Protein AF-A0A7G9GD12-F1 (afdb_monomer)

Solvent-accessible surface area (backbone atoms only — not comparable to full-atom values): 9290 Å² total; per-residue (Å²): 132,84,84,56,69,44,82,57,60,51,89,78,39,91,58,27,65,61,53,48,49,37,67,76,76,44,90,74,86,88,87,86,87,80,91,74,90,52,65,70,57,53,52,52,22,59,78,70,74,46,61,59,69,65,53,52,52,49,53,54,35,53,54,48,55,74,36,72,86,74,31,59,47,68,47,98,87,69,46,51,30,35,43,70,68,71,81,83,73,80,86,79,88,72,86,72,75,74,76,73,72,95,70,91,79,92,77,81,90,82,88,75,88,74,77,74,58,79,68,50,58,58,57,52,50,56,52,52,58,61,57,69,74,72,76,73,88,132

Organism: NCBI:txid2763667

pLDDT: mean 73.46, std 24.21, range [26.45, 96.25]

Foldseek 3Di:
DPWDKDFDDLVPDPCSVVVCCCVPPNVDDDDDDDDDDCPVVVVVCVVVVHDSVVSVQVVVQVVLLVDQVNQWDADPVRTIMGTNGDHFDDDDDDPPPPPDDDDDDDDDDDDDDDRPPPVVVVVVVVVVVVVVVVPDDD

Secondary structure (DSSP, 8-state):
-PPPEEE--TTTSTTHHHHHHHHHH-------------HHHHHHHHHTT--HHHHHHHHHHHHHHH-GGGSEEE-TTS-EEEES------PPPP----PPPSS-----------SSTTTHHHHHHHHHHHHHTT----

Sequence (138 aa):
MEPNYTMIDIKKWSRGKLFKSYIDNLRIVMSLTVDIDVTKLIEFSKSNNFKFYPSMIWIVSKIVNAHDEFKYSWDSNGNQIKWEYVFPSYTLWNNVSCSPPRQGHALRCALWVYIVKQRYLRILAILHQSQLNKGRPV

Radius of gyration: 20.42 Å; Cα contacts (8 Å, |Δi|>4): 72; chains: 1; bounding box: 53×42×48 Å

Nearest PDB structures (foldseek):
  3cla-assembly1_A  TM=9.507E-01  e=3.037E-05  Escherichia coli
  1cla-assembly1_A  TM=9.500E-01  e=3.462E-05  Escherichia coli
  2cla-assembly1_A  TM=7.305E-01  e=5.130E-05  Escherichia coli
  1cia-assembly1_A  TM=6.667E-01  e=5.848E-05  Escherichia coli
  2i9d-assembly1_C  TM=9.036E-01  e=1.045E-03  Bacteroides thetaiotaomicron VPI-5482

Mean predicted aligned error: 13.56 Å

Structure (mmCIF, N/CA/C/O backbone):
data_AF-A0A7G9GD12-F1
#
_entry.id   AF-A0A7G9GD12-F1
#
loop_
_atom_site.group_PDB
_atom_site.id
_atom_site.type_symbol
_atom_site.label_atom_id
_atom_site.label_alt_id
_atom_site.label_comp_id
_atom_site.label_asym_id
_atom_site.label_entity_id
_atom_site.label_seq_id
_atom_site.pdbx_PDB_ins_code
_atom_site.Cartn_x
_atom_site.Cartn_y
_atom_site.Cartn_z
_atom_site.occupancy
_atom_site.B_iso_or_equiv
_atom_site.auth_seq_id
_atom_site.auth_comp_id
_atom_site.auth_asym_id
_atom_site.auth_atom_id
_atom_site.pdbx_PDB_model_num
ATOM 1 N N . MET A 1 1 ? 15.381 -10.349 9.286 1.00 50.31 1 MET A N 1
ATOM 2 C CA . MET A 1 1 ? 15.079 -10.886 7.944 1.00 50.31 1 MET A CA 1
ATOM 3 C C . MET A 1 1 ? 15.436 -9.804 6.953 1.00 50.31 1 MET A C 1
ATOM 5 O O . MET A 1 1 ? 14.855 -8.729 7.041 1.00 50.31 1 MET A O 1
ATOM 9 N N . GLU A 1 2 ? 16.420 -10.053 6.095 1.00 64.75 2 GLU A N 1
ATOM 10 C CA . GLU A 1 2 ? 16.705 -9.161 4.968 1.00 64.75 2 GLU A CA 1
ATOM 11 C C . GLU A 1 2 ? 15.535 -9.234 3.972 1.00 64.75 2 GLU A C 1
ATOM 13 O O . GLU A 1 2 ? 15.037 -10.334 3.709 1.00 64.75 2 GLU A O 1
ATOM 18 N N . PRO A 1 3 ? 15.033 -8.098 3.463 1.00 74.38 3 PRO A N 1
ATOM 19 C CA . PRO A 1 3 ? 13.924 -8.101 2.523 1.00 74.38 3 PRO A CA 1
ATOM 20 C C . PRO A 1 3 ? 14.377 -8.680 1.177 1.00 74.38 3 PRO A C 1
ATOM 22 O O . PRO A 1 3 ? 15.317 -8.189 0.555 1.00 74.38 3 PRO A O 1
ATOM 25 N N . ASN A 1 4 ? 13.688 -9.722 0.719 1.00 89.69 4 ASN A N 1
ATOM 26 C CA . ASN A 1 4 ? 13.968 -10.363 -0.560 1.00 89.69 4 ASN A CA 1
ATOM 27 C C . ASN A 1 4 ? 13.360 -9.561 -1.726 1.00 89.69 4 ASN A C 1
ATOM 29 O O . ASN A 1 4 ? 12.277 -8.968 -1.602 1.00 89.69 4 ASN A O 1
ATOM 33 N N . TYR A 1 5 ? 14.051 -9.537 -2.864 1.00 91.94 5 TYR A N 1
ATOM 34 C CA . TYR A 1 5 ? 13.611 -8.826 -4.061 1.00 91.94 5 TYR A CA 1
ATOM 35 C C . TYR A 1 5 ? 13.996 -9.558 -5.345 1.00 91.94 5 TYR A C 1
ATOM 37 O O . TYR A 1 5 ? 14.943 -10.337 -5.403 1.00 91.94 5 TYR A O 1
ATOM 45 N N . THR A 1 6 ? 13.257 -9.267 -6.412 1.00 93.31 6 THR A N 1
ATOM 46 C CA . THR A 1 6 ? 13.518 -9.778 -7.758 1.00 93.31 6 THR A CA 1
ATOM 47 C C . THR A 1 6 ? 13.843 -8.624 -8.696 1.00 93.31 6 THR A C 1
ATOM 49 O O . THR A 1 6 ? 13.136 -7.615 -8.731 1.00 93.31 6 THR A O 1
ATOM 52 N N . MET A 1 7 ? 14.902 -8.781 -9.484 1.00 92.38 7 MET A N 1
ATOM 53 C CA . MET A 1 7 ? 15.263 -7.843 -10.546 1.00 92.38 7 MET A CA 1
ATOM 54 C C . MET A 1 7 ? 14.285 -7.960 -11.716 1.00 92.38 7 MET A C 1
ATOM 56 O O . MET A 1 7 ? 13.931 -9.065 -12.128 1.00 92.38 7 MET A O 1
ATOM 60 N N . ILE A 1 8 ? 13.857 -6.825 -12.266 1.00 91.25 8 ILE A N 1
ATOM 61 C CA . ILE A 1 8 ? 12.913 -6.799 -13.388 1.00 91.25 8 ILE A CA 1
ATOM 62 C C . ILE A 1 8 ? 13.640 -6.404 -14.661 1.00 91.25 8 ILE A C 1
ATOM 64 O O . ILE A 1 8 ? 14.252 -5.340 -14.747 1.00 91.25 8 ILE A O 1
ATOM 68 N N . ASP A 1 9 ? 13.476 -7.223 -15.693 1.00 90.19 9 ASP A N 1
ATOM 69 C CA . ASP A 1 9 ? 13.841 -6.840 -17.048 1.00 90.19 9 ASP A CA 1
ATOM 70 C C . ASP A 1 9 ? 12.729 -5.979 -17.667 1.00 90.19 9 ASP A C 1
ATOM 72 O O . ASP A 1 9 ? 11.680 -6.475 -18.091 1.00 90.19 9 ASP A O 1
ATOM 76 N N . ILE A 1 10 ? 12.970 -4.667 -17.736 1.00 87.00 10 ILE A N 1
ATOM 77 C CA . ILE A 1 10 ? 12.036 -3.681 -18.303 1.00 87.00 10 ILE A CA 1
ATOM 78 C C . ILE A 1 10 ? 11.672 -4.020 -19.758 1.00 87.00 10 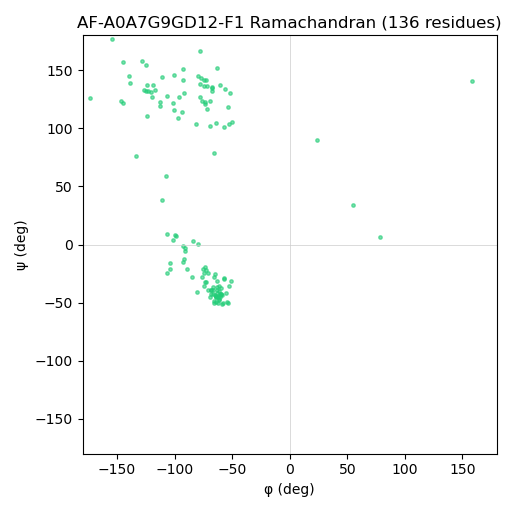ILE A C 1
ATOM 80 O O . ILE A 1 10 ? 10.567 -3.698 -20.190 1.00 87.00 10 ILE A O 1
ATOM 84 N N . LYS A 1 11 ? 12.560 -4.679 -20.521 1.00 87.94 11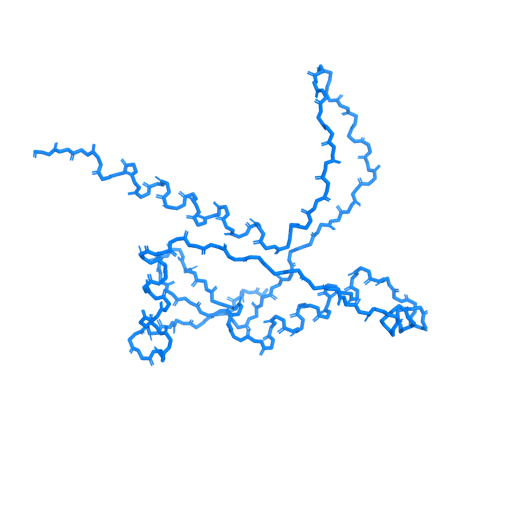 LYS A N 1
ATOM 85 C CA . LYS A 1 11 ? 12.294 -5.031 -21.925 1.00 87.94 11 LYS A CA 1
ATOM 86 C C . LYS A 1 11 ? 11.283 -6.169 -22.056 1.00 87.94 11 LYS A C 1
ATOM 88 O O . LYS A 1 11 ? 10.534 -6.194 -23.028 1.00 87.94 11 LYS A O 1
ATOM 93 N N . LYS A 1 12 ? 11.260 -7.095 -21.094 1.00 91.25 12 LYS A N 1
ATOM 94 C CA . LYS A 1 12 ? 10.335 -8.243 -21.071 1.00 91.25 12 LYS A CA 1
ATOM 95 C C . LYS A 1 12 ? 9.024 -7.935 -20.354 1.00 91.25 12 LYS A C 1
ATOM 97 O O . LYS A 1 12 ? 8.029 -8.623 -20.567 1.00 91.25 12 LYS A O 1
ATOM 102 N N . TRP A 1 13 ? 9.006 -6.921 -19.495 1.00 90.38 13 TRP A N 1
ATOM 103 C CA . TRP A 1 13 ? 7.809 -6.545 -18.757 1.00 90.38 13 TRP A CA 1
ATOM 104 C C . TRP A 1 13 ? 6.793 -5.845 -19.666 1.00 90.38 13 TRP A C 1
ATOM 106 O O . TRP A 1 13 ? 7.084 -4.796 -20.239 1.00 90.38 13 TRP A O 1
ATOM 116 N N . SER A 1 14 ? 5.571 -6.380 -19.747 1.00 90.50 14 SER A N 1
ATOM 117 C CA . SER A 1 14 ? 4.495 -5.856 -20.607 1.00 90.50 14 SER A CA 1
ATOM 118 C C . SER A 1 14 ? 4.222 -4.359 -20.410 1.00 90.50 14 SER A C 1
ATOM 120 O O . SER A 1 14 ? 3.958 -3.637 -21.369 1.00 90.50 14 SER A O 1
ATOM 122 N N 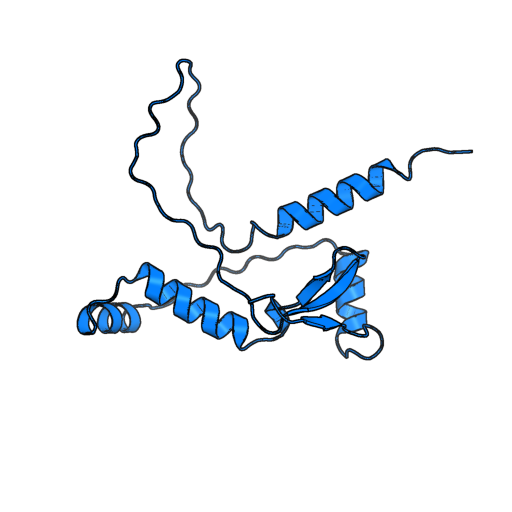. ARG A 1 15 ? 4.341 -3.864 -19.172 1.00 89.94 15 ARG A N 1
ATOM 123 C CA . ARG A 1 15 ? 4.144 -2.448 -18.820 1.00 89.94 15 ARG A CA 1
ATOM 124 C C . ARG A 1 15 ? 5.435 -1.628 -18.838 1.00 89.94 15 ARG A C 1
ATOM 126 O O . ARG A 1 15 ? 5.377 -0.423 -18.609 1.00 89.94 15 ARG A O 1
ATOM 133 N N . GLY A 1 16 ? 6.585 -2.238 -19.123 1.00 89.12 16 GLY A N 1
ATOM 134 C CA . GLY A 1 16 ? 7.904 -1.620 -18.986 1.00 89.12 16 GLY A CA 1
ATOM 135 C C . GLY A 1 16 ? 8.091 -0.376 -19.851 1.00 89.12 16 GLY A C 1
ATOM 136 O O . GLY A 1 16 ? 8.566 0.646 -19.357 1.00 89.12 16 GLY A O 1
ATOM 137 N N . LYS A 1 17 ? 7.642 -0.411 -21.114 1.00 90.00 17 LYS A N 1
ATOM 138 C CA . LYS A 1 17 ? 7.706 0.753 -22.018 1.00 90.00 17 LYS A CA 1
ATOM 139 C C . LYS A 1 17 ? 6.871 1.928 -21.500 1.00 90.00 17 LYS A C 1
ATOM 141 O O . LYS A 1 17 ? 7.344 3.061 -21.494 1.00 90.00 17 LYS A O 1
ATOM 146 N N . LEU A 1 18 ? 5.648 1.648 -21.044 1.00 90.44 18 LEU A N 1
ATOM 147 C CA . LEU A 1 18 ? 4.744 2.660 -20.501 1.00 90.44 18 LEU A CA 1
ATOM 148 C C . LEU A 1 18 ? 5.301 3.247 -19.199 1.00 90.44 18 LEU A C 1
ATOM 150 O O . LEU A 1 18 ? 5.404 4.462 -19.069 1.00 90.44 18 LEU A O 1
ATOM 154 N N . PHE A 1 19 ? 5.723 2.382 -18.272 1.00 88.75 19 PHE A N 1
ATOM 155 C CA . PHE A 1 19 ? 6.336 2.775 -17.006 1.00 88.75 19 PHE A CA 1
ATOM 156 C C . PHE A 1 19 ? 7.543 3.690 -17.230 1.00 88.75 19 PHE A C 1
ATOM 158 O O . PHE A 1 19 ? 7.600 4.777 -16.662 1.00 88.75 19 PHE A O 1
ATOM 165 N N . LYS A 1 20 ? 8.460 3.299 -18.124 1.00 87.69 20 LYS A N 1
ATOM 166 C CA . LYS A 1 20 ? 9.639 4.100 -18.459 1.00 87.69 20 LYS A CA 1
ATOM 167 C C . LYS A 1 20 ? 9.267 5.468 -19.032 1.00 87.69 20 LYS A C 1
ATOM 169 O O . LYS A 1 20 ? 9.836 6.468 -18.617 1.00 87.69 20 LYS A O 1
ATOM 174 N N . SER A 1 21 ? 8.273 5.531 -19.921 1.00 89.00 21 SER A N 1
ATOM 175 C CA . SER A 1 21 ? 7.800 6.808 -20.465 1.00 89.00 21 SER A CA 1
ATOM 176 C C . SER A 1 21 ? 7.254 7.738 -19.382 1.00 89.00 21 SER A C 1
ATOM 178 O O . SER A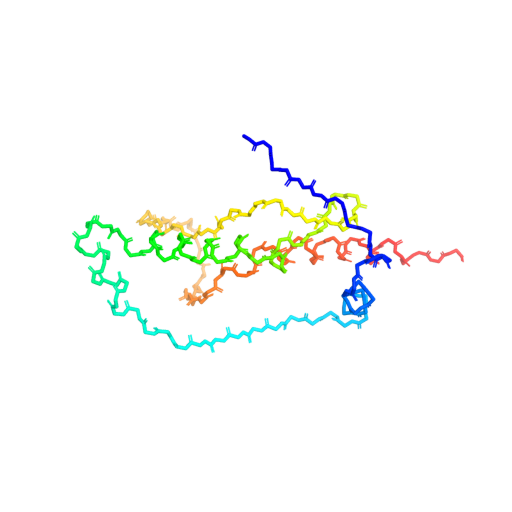 1 21 ? 7.514 8.937 -19.435 1.00 89.00 21 SER A O 1
ATOM 180 N N . TYR A 1 22 ? 6.516 7.207 -18.401 1.00 88.25 22 TYR A N 1
ATOM 181 C CA . TYR A 1 22 ? 6.049 8.019 -17.280 1.00 88.25 22 TYR A CA 1
ATOM 182 C C . TYR A 1 22 ? 7.221 8.515 -16.432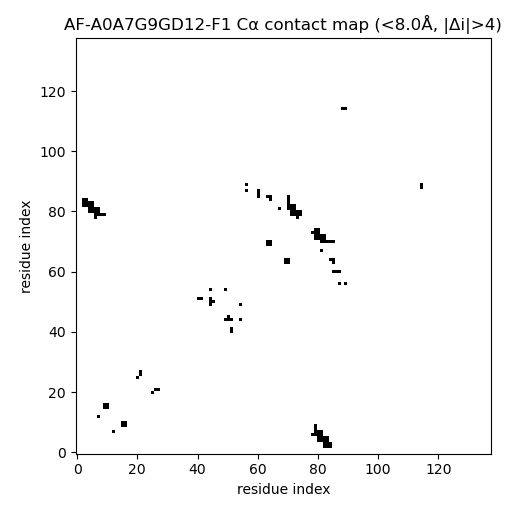 1.00 88.25 22 TYR A C 1
ATOM 184 O O . TYR A 1 22 ? 7.345 9.709 -16.211 1.00 88.25 22 TYR A O 1
ATOM 192 N N . ILE A 1 23 ? 8.128 7.634 -16.013 1.00 86.00 23 ILE A N 1
ATOM 193 C CA . ILE A 1 23 ? 9.241 8.025 -15.137 1.00 86.00 23 ILE A CA 1
ATOM 194 C C . ILE A 1 23 ? 10.200 9.022 -15.809 1.00 86.00 23 ILE A C 1
ATOM 196 O O . ILE A 1 23 ? 10.587 10.009 -15.179 1.00 86.00 23 ILE A O 1
ATOM 200 N N . ASP A 1 24 ? 10.562 8.789 -17.073 1.00 86.88 24 ASP A N 1
ATOM 201 C CA . ASP A 1 24 ? 11.579 9.583 -17.767 1.00 86.88 24 ASP A CA 1
ATOM 202 C C . ASP A 1 24 ? 11.016 10.908 -18.304 1.00 86.88 24 ASP A C 1
ATOM 204 O O . ASP A 1 24 ? 11.676 11.943 -18.197 1.00 86.88 24 ASP A O 1
ATOM 208 N N . ASN A 1 25 ? 9.794 10.893 -18.853 1.00 86.81 25 ASN A N 1
ATOM 209 C CA . ASN A 1 25 ? 9.241 12.037 -19.589 1.00 86.81 25 ASN A CA 1
ATOM 210 C C . ASN A 1 25 ? 8.144 12.790 -18.825 1.00 86.81 25 ASN A C 1
ATOM 212 O O . ASN A 1 25 ? 7.907 13.964 -19.096 1.00 86.81 25 ASN A O 1
ATOM 216 N N . LEU A 1 26 ? 7.453 12.134 -17.889 1.00 80.88 26 LEU A N 1
ATOM 217 C CA . LEU A 1 26 ? 6.251 12.658 -17.239 1.00 80.88 26 LEU A CA 1
ATOM 218 C C . LEU A 1 26 ? 6.348 12.462 -15.723 1.00 80.88 26 LEU A C 1
ATOM 220 O O . LEU A 1 26 ? 5.694 11.589 -15.153 1.00 80.88 26 LEU A O 1
ATOM 224 N N . ARG A 1 27 ? 7.151 13.295 -15.049 1.00 74.94 27 ARG A N 1
ATOM 225 C CA . ARG A 1 27 ? 7.244 13.314 -13.577 1.00 74.94 27 ARG A CA 1
ATOM 226 C C . ARG A 1 27 ? 5.920 13.769 -12.951 1.00 74.94 27 ARG A C 1
ATOM 228 O O . ARG A 1 27 ? 5.775 14.917 -12.546 1.00 74.94 27 ARG A O 1
ATOM 235 N N . ILE A 1 28 ? 4.954 12.860 -12.892 1.00 78.56 28 ILE A N 1
ATOM 236 C CA . ILE A 1 28 ? 3.587 13.095 -12.432 1.00 78.56 28 ILE A CA 1
ATOM 237 C C . ILE A 1 28 ? 3.325 12.218 -11.208 1.00 78.56 28 ILE A C 1
ATOM 239 O O . ILE A 1 28 ? 3.677 11.040 -11.176 1.00 78.56 28 ILE A O 1
ATOM 243 N N . VAL A 1 29 ? 2.674 12.804 -10.204 1.00 80.38 29 VAL A N 1
ATOM 244 C CA . VAL A 1 29 ? 2.162 12.106 -9.022 1.00 80.38 29 VAL A CA 1
ATOM 245 C C . VAL A 1 29 ? 0.654 12.316 -8.978 1.00 80.38 29 VAL A C 1
ATOM 247 O O . VAL A 1 29 ? 0.188 13.444 -9.111 1.00 80.38 29 VAL A O 1
ATOM 250 N N . MET A 1 30 ? -0.103 11.234 -8.797 1.00 81.88 30 MET A N 1
ATOM 251 C CA . MET A 1 30 ? -1.562 11.273 -8.686 1.00 81.88 30 MET A CA 1
ATOM 252 C C . MET A 1 30 ? -1.997 10.920 -7.264 1.00 81.88 30 MET A C 1
ATOM 254 O O . MET A 1 30 ? -1.399 10.056 -6.622 1.00 81.88 30 MET A O 1
ATOM 258 N N . SER A 1 31 ? -3.057 11.572 -6.789 1.00 85.69 31 SER A N 1
ATOM 259 C CA . SER A 1 31 ? -3.716 11.270 -5.517 1.00 85.69 31 SER A CA 1
ATOM 260 C C . SER A 1 31 ? -5.192 10.981 -5.754 1.00 85.69 31 SER A C 1
ATOM 262 O O . SER A 1 31 ? -5.845 11.709 -6.499 1.00 85.69 31 SER A O 1
ATOM 264 N N . LEU A 1 32 ? -5.711 9.949 -5.094 1.00 89.06 32 LEU A N 1
ATOM 265 C CA . LEU A 1 32 ? -7.118 9.568 -5.124 1.00 89.06 32 LEU A CA 1
ATOM 266 C C . LEU A 1 32 ? -7.629 9.466 -3.684 1.00 89.06 32 LEU A C 1
ATOM 268 O O . LEU A 1 32 ? -6.981 8.835 -2.849 1.00 89.06 32 LEU A O 1
ATOM 272 N N . THR A 1 33 ? -8.790 10.062 -3.424 1.00 90.44 33 THR A N 1
ATOM 273 C CA . THR A 1 33 ? -9.484 10.012 -2.132 1.00 90.44 33 THR A CA 1
ATOM 274 C C . THR A 1 33 ? -10.876 9.447 -2.362 1.00 90.44 33 THR A C 1
ATOM 276 O O . THR A 1 33 ? -11.559 9.869 -3.292 1.00 90.44 33 THR A O 1
ATOM 279 N N . VAL A 1 34 ? -11.276 8.484 -1.535 1.00 91.94 34 VAL A N 1
ATOM 280 C CA . VAL A 1 34 ? -12.584 7.824 -1.600 1.00 91.94 34 VAL A CA 1
ATOM 281 C C . VAL A 1 34 ? -13.106 7.650 -0.180 1.00 91.94 34 VAL A C 1
ATOM 283 O O . VAL A 1 34 ? -12.338 7.286 0.713 1.00 91.94 34 VAL A O 1
ATOM 286 N N . ASP A 1 35 ? -14.403 7.881 0.006 1.00 93.00 35 ASP A N 1
ATOM 287 C CA . ASP A 1 35 ? -15.094 7.582 1.256 1.00 93.00 35 ASP A CA 1
ATOM 288 C C . ASP A 1 35 ? -15.380 6.083 1.347 1.00 93.00 35 ASP A C 1
ATOM 290 O O . ASP A 1 35 ? -15.947 5.476 0.437 1.00 93.00 35 ASP A O 1
ATOM 294 N N . ILE A 1 36 ? -14.960 5.474 2.453 1.00 91.38 36 ILE A N 1
ATOM 295 C CA . ILE A 1 36 ? -15.086 4.037 2.691 1.00 91.38 36 ILE A CA 1
ATOM 296 C C . ILE A 1 36 ? -15.931 3.836 3.943 1.00 91.38 36 ILE A C 1
ATOM 298 O O . ILE A 1 36 ? -15.608 4.368 5.005 1.00 91.38 36 ILE A O 1
ATOM 302 N N . ASP A 1 37 ? -16.981 3.023 3.831 1.00 93.69 37 ASP A N 1
ATOM 303 C CA . ASP A 1 37 ? -17.750 2.578 4.991 1.00 93.69 37 ASP 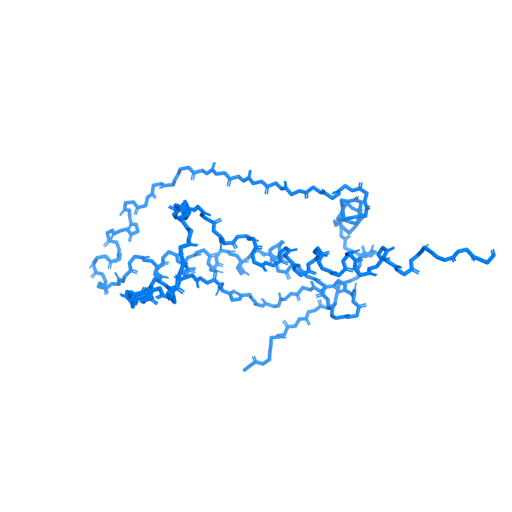A CA 1
ATOM 304 C C . ASP A 1 37 ? -16.938 1.565 5.814 1.00 93.69 37 ASP A C 1
ATOM 306 O O . ASP A 1 37 ? -16.601 0.470 5.358 1.00 93.69 37 ASP A O 1
ATOM 310 N N . VAL A 1 38 ? -16.622 1.948 7.051 1.00 94.12 38 VAL A N 1
ATOM 311 C CA . VAL A 1 38 ? -15.815 1.165 7.997 1.00 94.12 38 VAL A CA 1
ATOM 312 C C . VAL A 1 38 ? -16.643 0.543 9.125 1.00 94.12 38 VAL A C 1
ATOM 314 O O . VAL A 1 38 ? -16.064 -0.016 10.057 1.00 94.12 38 VAL A O 1
ATOM 317 N N . THR A 1 39 ? -17.977 0.594 9.061 1.00 95.69 39 THR A N 1
ATOM 318 C CA . THR A 1 39 ? -18.875 0.133 10.138 1.00 95.69 39 THR A CA 1
ATOM 319 C C . THR A 1 39 ? -18.575 -1.309 10.553 1.00 95.69 39 THR A C 1
ATOM 321 O O . THR A 1 39 ? -18.275 -1.576 11.718 1.00 95.69 39 THR A O 1
ATOM 324 N N . LYS A 1 40 ? -18.490 -2.222 9.578 1.00 94.69 40 LYS A N 1
ATOM 325 C CA . LYS A 1 40 ? -18.161 -3.641 9.813 1.00 94.69 40 LYS A CA 1
ATOM 326 C C . LYS A 1 40 ? -16.780 -3.842 10.441 1.00 94.69 40 LYS A C 1
ATOM 328 O O . LYS A 1 40 ? -16.585 -4.739 11.258 1.00 94.69 40 LYS A O 1
ATOM 333 N N . LEU A 1 41 ? -15.807 -3.008 10.072 1.00 91.88 41 LEU A N 1
ATOM 334 C CA . LEU A 1 41 ? -14.456 -3.085 10.628 1.00 91.88 41 LEU A CA 1
ATOM 335 C C . LEU A 1 41 ? -14.431 -2.628 12.090 1.00 91.88 41 LEU A C 1
ATOM 337 O O . LEU A 1 41 ? -13.735 -3.223 12.910 1.00 91.88 41 LEU A O 1
ATOM 341 N N . ILE A 1 42 ? -15.197 -1.590 12.426 1.00 95.00 42 ILE A N 1
ATOM 342 C CA . ILE A 1 42 ? -15.328 -1.106 13.803 1.00 95.00 42 ILE A CA 1
ATOM 343 C C . ILE A 1 42 ? -15.987 -2.175 14.677 1.00 95.00 42 ILE A C 1
ATOM 345 O O . ILE A 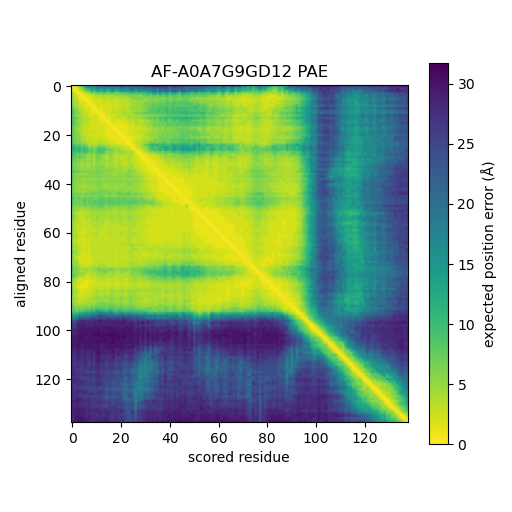1 42 ? -15.494 -2.445 15.772 1.00 95.00 42 ILE A O 1
ATOM 349 N N . GLU A 1 43 ? -17.064 -2.797 14.196 1.00 95.94 43 GLU A N 1
ATOM 350 C CA . GLU A 1 43 ? -17.742 -3.897 14.890 1.00 95.94 43 GLU A CA 1
ATOM 351 C C . GLU A 1 43 ? -16.787 -5.066 15.149 1.00 95.94 43 GLU A C 1
ATOM 353 O O . GLU A 1 43 ? -16.624 -5.475 16.298 1.00 95.94 43 GLU A O 1
ATOM 358 N N . PHE A 1 44 ? -16.072 -5.521 14.115 1.00 95.12 44 PHE A N 1
ATOM 359 C CA . PHE A 1 44 ? -15.076 -6.587 14.230 1.00 95.12 44 PHE A CA 1
ATOM 360 C C . PHE A 1 44 ? -13.946 -6.239 15.209 1.00 95.12 44 PHE A C 1
ATOM 362 O O . PHE A 1 44 ? -13.524 -7.070 16.015 1.00 95.12 44 PHE A O 1
ATOM 369 N N . SER A 1 45 ? -13.443 -5.003 15.160 1.00 94.81 45 SER A N 1
ATOM 370 C CA . SER A 1 45 ? -12.380 -4.540 16.056 1.00 94.81 45 SER A CA 1
ATOM 371 C C . SER A 1 45 ? -12.846 -4.562 17.513 1.00 94.81 45 SER A C 1
ATOM 373 O O . SER A 1 45 ? -12.097 -4.994 18.385 1.00 94.81 45 SER A O 1
ATOM 375 N N . LYS A 1 46 ? -14.089 -4.139 17.781 1.00 94.25 46 LYS A N 1
ATOM 376 C CA . LYS A 1 46 ? -14.673 -4.130 19.129 1.00 94.25 46 LYS A CA 1
ATOM 377 C C . LYS A 1 46 ? -14.940 -5.540 19.650 1.00 94.25 46 LYS A C 1
ATOM 379 O O . LYS A 1 46 ? -14.571 -5.829 20.783 1.00 94.25 46 LYS A O 1
ATOM 384 N N . SER A 1 47 ? -15.526 -6.421 18.834 1.00 96.25 47 SER A N 1
ATOM 385 C CA . SER A 1 47 ? -15.851 -7.794 19.248 1.00 96.25 47 SER A CA 1
ATOM 386 C C . SER A 1 47 ? -14.610 -8.619 19.592 1.00 96.25 47 SER A C 1
ATOM 388 O O . SER A 1 47 ? -14.669 -9.482 20.458 1.00 96.25 47 SER A O 1
ATOM 390 N N . ASN A 1 48 ? -13.481 -8.338 18.934 1.00 94.81 48 ASN A N 1
ATOM 391 C CA . ASN A 1 48 ? -12.211 -9.039 19.145 1.00 94.81 48 ASN A CA 1
ATOM 392 C C . ASN A 1 48 ? -11.235 -8.278 20.064 1.00 94.81 48 ASN A C 1
ATOM 394 O O . ASN A 1 48 ? -10.086 -8.688 20.207 1.00 94.81 48 ASN A O 1
ATOM 398 N N . ASN A 1 49 ? -11.664 -7.168 20.679 1.00 94.81 49 ASN A N 1
ATOM 399 C CA . ASN A 1 49 ? -10.834 -6.316 21.539 1.00 94.81 49 ASN A CA 1
ATOM 400 C C . ASN A 1 49 ? -9.532 -5.809 20.869 1.00 94.81 49 ASN A C 1
ATOM 402 O O . ASN A 1 49 ? -8.493 -5.638 21.511 1.00 94.81 49 ASN A O 1
ATOM 406 N N . PHE A 1 50 ? -9.575 -5.555 19.560 1.00 93.94 50 PHE A N 1
ATOM 407 C CA . PHE A 1 50 ? -8.472 -4.955 18.815 1.00 93.94 50 PHE A CA 1
ATOM 408 C C . PHE A 1 50 ? -8.608 -3.436 18.736 1.00 93.94 50 PHE A C 1
ATOM 410 O O . PHE A 1 50 ? -9.705 -2.874 18.707 1.00 93.94 50 PHE A O 1
ATOM 417 N N . LYS A 1 51 ? -7.466 -2.745 18.642 1.00 91.75 51 LYS A N 1
ATOM 418 C CA . LYS A 1 51 ? -7.437 -1.314 18.319 1.00 91.75 51 LYS A CA 1
ATOM 419 C C . LYS A 1 51 ? -7.729 -1.125 16.828 1.00 91.75 51 LYS A C 1
ATOM 421 O O . LYS A 1 51 ? -7.139 -1.804 15.984 1.00 91.75 51 LYS A O 1
ATOM 426 N N . PHE A 1 52 ? -8.569 -0.144 16.505 1.00 90.81 52 PHE A N 1
ATOM 427 C CA . PHE A 1 52 ? -8.962 0.141 15.123 1.00 90.81 52 PHE A CA 1
ATOM 428 C C . PHE A 1 52 ? -7.764 0.503 14.230 1.00 90.81 52 PHE A C 1
ATOM 430 O O . PHE A 1 52 ? -7.618 -0.041 13.141 1.00 90.81 52 PHE A O 1
ATOM 437 N N . TYR A 1 53 ? -6.864 1.372 14.707 1.00 91.06 53 TYR A N 1
ATOM 438 C CA . TYR A 1 53 ? -5.752 1.888 13.900 1.00 91.06 53 TYR A CA 1
ATOM 439 C C . TYR A 1 53 ? -4.765 0.794 13.425 1.00 91.06 53 TYR A C 1
ATOM 441 O O . TYR A 1 53 ? -4.546 0.695 12.216 1.00 91.06 53 TYR A O 1
ATOM 449 N N . PRO A 1 54 ? -4.238 -0.098 14.293 1.00 92.75 54 PRO A N 1
ATOM 450 C CA . PRO A 1 54 ? -3.456 -1.254 13.843 1.00 92.75 54 PRO A CA 1
ATOM 451 C C . PRO A 1 54 ? -4.228 -2.201 12.916 1.00 92.75 54 PRO A C 1
ATOM 453 O O . PRO A 1 54 ? -3.652 -2.704 11.954 1.00 92.75 54 PRO A O 1
ATOM 456 N N . SER A 1 55 ? -5.526 -2.415 13.168 1.00 93.38 55 SER A N 1
ATOM 457 C CA . SER A 1 55 ? -6.371 -3.279 12.330 1.00 93.38 55 SER A CA 1
ATOM 458 C C . SER A 1 55 ? -6.504 -2.721 10.911 1.00 93.38 55 SER A C 1
ATOM 460 O O . SER A 1 55 ? -6.310 -3.441 9.934 1.00 93.38 55 SER A O 1
ATOM 462 N N . MET A 1 56 ? -6.744 -1.415 10.784 1.00 94.00 56 MET A N 1
ATOM 463 C CA . MET A 1 56 ? -6.789 -0.717 9.500 1.00 94.00 56 MET A CA 1
ATOM 464 C C . MET A 1 56 ? -5.444 -0.796 8.762 1.00 94.00 56 MET A C 1
ATOM 466 O O . MET A 1 56 ? -5.415 -1.146 7.582 1.00 94.00 56 MET A O 1
ATOM 470 N N . ILE A 1 57 ? -4.326 -0.521 9.449 1.00 94.06 57 ILE A N 1
ATOM 471 C CA . ILE A 1 57 ? -2.979 -0.616 8.859 1.00 94.06 57 ILE A CA 1
ATOM 472 C C . ILE A 1 57 ? -2.716 -2.030 8.343 1.00 94.06 57 ILE A C 1
ATOM 474 O O . ILE A 1 57 ? -2.191 -2.189 7.240 1.00 94.06 57 ILE A O 1
ATOM 478 N N . TRP A 1 58 ? -3.088 -3.055 9.111 1.00 94.44 58 TRP A N 1
ATOM 479 C CA . TRP A 1 58 ? -2.916 -4.446 8.709 1.00 94.44 58 TRP A CA 1
ATOM 480 C C . TRP A 1 58 ? -3.699 -4.767 7.432 1.00 94.44 58 TRP A C 1
ATOM 482 O O . TRP A 1 58 ? -3.114 -5.304 6.493 1.00 94.44 58 TRP A O 1
ATOM 492 N N . ILE A 1 59 ? -4.973 -4.367 7.344 1.00 94.31 59 ILE A N 1
ATOM 493 C CA . ILE A 1 59 ? -5.809 -4.587 6.149 1.00 94.31 59 ILE A CA 1
ATOM 494 C C . ILE A 1 59 ? -5.181 -3.930 4.920 1.00 94.31 59 ILE A C 1
ATOM 496 O O . ILE A 1 59 ? -4.978 -4.590 3.900 1.00 94.31 59 ILE A O 1
ATOM 500 N N . VAL A 1 60 ? -4.817 -2.648 5.025 1.00 93.62 60 VAL A N 1
ATOM 501 C CA . VAL A 1 60 ? -4.181 -1.916 3.920 1.00 93.62 60 VAL A CA 1
ATOM 502 C C . VAL A 1 60 ? -2.872 -2.592 3.515 1.00 93.62 60 VAL A C 1
ATOM 504 O O . VAL A 1 60 ? -2.623 -2.792 2.330 1.00 93.62 60 VAL A O 1
ATOM 507 N N . SER A 1 61 ? -2.063 -3.024 4.485 1.00 94.12 61 SER A N 1
ATOM 508 C CA . SER A 1 61 ? -0.801 -3.725 4.219 1.00 94.12 61 SER A CA 1
ATOM 509 C C . SER A 1 61 ? -1.016 -5.055 3.504 1.00 94.12 61 SER A C 1
ATOM 511 O O . SER A 1 61 ? -0.240 -5.402 2.615 1.00 94.12 61 SER A O 1
ATOM 513 N N . LYS A 1 62 ? -2.064 -5.805 3.859 1.00 94.81 62 LYS A N 1
ATOM 514 C CA . LYS A 1 62 ? -2.409 -7.070 3.199 1.00 94.81 62 LYS A CA 1
ATOM 515 C C . LYS A 1 62 ? -2.805 -6.847 1.743 1.00 94.81 62 LYS A C 1
ATOM 517 O O . LYS A 1 62 ? -2.319 -7.577 0.886 1.00 94.81 62 LYS A O 1
ATOM 522 N N . ILE A 1 63 ? -3.615 -5.825 1.466 1.00 94.94 63 ILE A N 1
ATOM 523 C CA . ILE A 1 63 ? -4.012 -5.462 0.098 1.00 94.94 63 ILE A CA 1
ATOM 524 C C . ILE A 1 63 ? -2.784 -5.018 -0.704 1.00 94.94 63 ILE A C 1
ATOM 526 O O . ILE A 1 63 ? -2.529 -5.549 -1.779 1.00 94.94 63 ILE A O 1
ATOM 530 N N . VAL A 1 64 ? -1.963 -4.117 -0.157 1.00 93.88 64 VAL A N 1
ATOM 531 C CA . VAL A 1 64 ? -0.728 -3.651 -0.810 1.00 93.88 64 VAL A CA 1
ATOM 532 C C . VAL A 1 64 ? 0.198 -4.816 -1.168 1.00 93.88 64 VAL A C 1
ATOM 534 O O . VAL A 1 64 ? 0.746 -4.840 -2.262 1.00 93.88 64 VAL A O 1
ATOM 537 N N . ASN A 1 65 ? 0.350 -5.806 -0.285 1.00 93.75 65 ASN A N 1
ATOM 538 C CA . ASN A 1 65 ? 1.209 -6.961 -0.553 1.00 93.75 65 ASN A CA 1
ATOM 539 C C . ASN A 1 65 ? 0.615 -7.967 -1.553 1.00 93.75 65 ASN A C 1
ATOM 541 O O . ASN A 1 65 ? 1.379 -8.682 -2.210 1.00 93.75 65 ASN A O 1
ATOM 545 N N . ALA A 1 66 ? -0.714 -8.004 -1.695 1.00 95.44 66 ALA A N 1
ATOM 546 C CA . ALA A 1 66 ? -1.411 -8.838 -2.675 1.00 95.44 66 ALA A CA 1
ATOM 547 C C . ALA A 1 66 ? -1.276 -8.316 -4.118 1.00 95.44 66 ALA A C 1
ATOM 549 O O . ALA A 1 66 ? -1.459 -9.084 -5.059 1.00 95.44 66 ALA A O 1
ATOM 550 N N . HIS A 1 67 ? -0.927 -7.038 -4.295 1.00 92.62 67 HIS A N 1
ATOM 551 C CA . HIS A 1 67 ? -0.802 -6.393 -5.599 1.00 92.62 67 HIS A CA 1
ATOM 552 C C . HIS A 1 67 ? 0.656 -6.036 -5.908 1.00 92.62 67 HIS A C 1
ATOM 554 O O . HIS A 1 67 ? 1.302 -5.255 -5.207 1.00 92.62 67 HIS A O 1
ATOM 560 N N . ASP A 1 68 ? 1.191 -6.598 -6.990 1.00 91.06 68 ASP A N 1
ATOM 561 C CA . ASP A 1 68 ? 2.584 -6.394 -7.395 1.00 91.06 68 ASP A CA 1
ATOM 562 C C . ASP A 1 68 ? 2.885 -4.942 -7.796 1.00 91.06 68 ASP A C 1
ATOM 564 O O . ASP A 1 68 ? 4.017 -4.483 -7.646 1.00 91.06 68 ASP A O 1
ATOM 568 N N . GLU A 1 69 ? 1.875 -4.188 -8.233 1.00 89.56 69 GLU A N 1
ATOM 569 C CA . GLU A 1 69 ? 1.974 -2.787 -8.653 1.00 89.56 69 GLU A CA 1
ATOM 570 C C . GLU A 1 69 ? 2.533 -1.857 -7.572 1.00 89.56 69 GLU A C 1
ATOM 572 O O . GLU A 1 69 ? 3.193 -0.872 -7.900 1.00 89.56 69 GLU A O 1
ATOM 577 N N . PHE A 1 70 ? 2.315 -2.170 -6.294 1.00 89.81 70 PHE A N 1
ATOM 578 C CA . PHE A 1 70 ? 2.792 -1.349 -5.178 1.00 89.81 70 PHE A CA 1
ATOM 579 C C . PHE A 1 70 ? 4.179 -1.754 -4.668 1.00 89.81 70 PHE A C 1
ATOM 581 O O . PHE A 1 70 ? 4.740 -1.083 -3.801 1.00 89.81 70 PHE A O 1
ATOM 588 N N . LYS A 1 71 ? 4.748 -2.844 -5.197 1.00 91.38 71 LYS 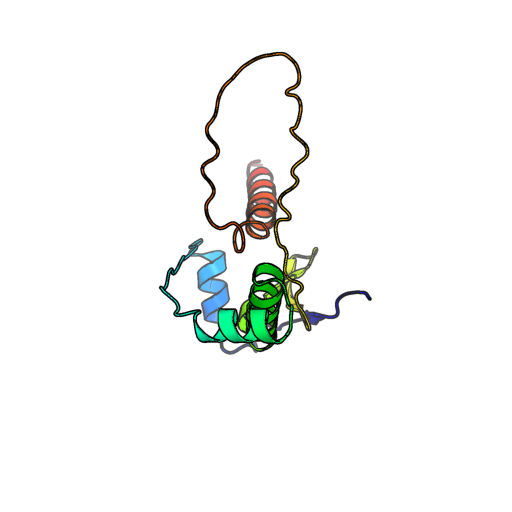A N 1
ATOM 589 C CA . LYS A 1 71 ? 6.007 -3.430 -4.715 1.00 91.38 71 LYS A CA 1
ATOM 590 C C . LYS A 1 71 ? 7.217 -3.071 -5.582 1.00 91.38 71 LYS A C 1
ATOM 592 O O . LYS A 1 71 ? 8.325 -3.526 -5.305 1.00 91.38 71 LYS A O 1
ATOM 597 N N . TYR A 1 72 ? 7.038 -2.237 -6.603 1.00 90.81 72 TYR A N 1
ATOM 598 C CA . TYR A 1 72 ? 8.121 -1.766 -7.465 1.00 90.81 72 TYR A CA 1
ATOM 599 C C . TYR A 1 72 ? 8.957 -0.659 -6.800 1.00 90.81 72 TYR A C 1
ATOM 601 O O . TYR A 1 72 ? 8.432 0.246 -6.156 1.00 90.81 72 TYR A O 1
ATOM 609 N N . SER A 1 73 ? 10.280 -0.723 -6.960 1.00 89.69 73 SER A N 1
ATOM 610 C CA . SER A 1 73 ? 11.239 0.269 -6.455 1.00 89.69 73 SER A CA 1
ATOM 611 C C . SER A 1 73 ? 12.515 0.258 -7.295 1.00 89.69 73 SER A C 1
ATOM 613 O O . SER A 1 73 ? 12.679 -0.578 -8.179 1.00 89.69 73 SER A O 1
ATOM 615 N N . TRP A 1 74 ? 13.438 1.158 -6.971 1.00 87.75 74 TRP A N 1
ATOM 616 C CA . TRP A 1 74 ? 14.821 1.121 -7.430 1.00 87.75 74 TRP A CA 1
ATOM 617 C C . TRP A 1 74 ? 15.736 0.565 -6.338 1.00 87.75 74 TRP A C 1
ATOM 619 O O . TRP A 1 74 ? 15.483 0.797 -5.150 1.00 87.75 74 TRP A O 1
ATOM 629 N N . ASP A 1 75 ? 16.765 -0.165 -6.755 1.00 86.69 75 ASP A N 1
ATOM 630 C CA . ASP A 1 75 ? 17.939 -0.505 -5.949 1.00 86.69 75 ASP A CA 1
ATOM 631 C C . ASP A 1 75 ? 18.899 0.701 -5.864 1.00 86.69 75 ASP A C 1
ATOM 633 O O . ASP A 1 75 ? 18.798 1.654 -6.641 1.00 86.69 75 ASP A O 1
ATOM 637 N N . SER A 1 76 ? 19.867 0.646 -4.950 1.00 85.44 76 SER A N 1
ATOM 638 C CA . SER A 1 76 ? 20.969 1.603 -4.791 1.00 85.44 76 SER A CA 1
ATOM 639 C C . SER A 1 76 ? 21.721 1.869 -6.100 1.00 85.44 76 SER A C 1
ATOM 641 O O . SER A 1 76 ? 22.187 2.981 -6.332 1.00 85.44 76 SER A O 1
ATOM 643 N N . ASN A 1 77 ? 21.792 0.868 -6.980 1.00 85.44 77 ASN A N 1
ATOM 644 C CA . ASN A 1 77 ? 22.442 0.952 -8.289 1.00 85.44 77 ASN A CA 1
ATOM 645 C C . ASN A 1 77 ? 21.541 1.538 -9.395 1.00 85.44 77 ASN A C 1
ATOM 647 O O . ASN A 1 77 ? 21.929 1.564 -10.559 1.00 85.44 77 ASN A O 1
ATOM 651 N N . GLY A 1 78 ? 20.317 1.967 -9.068 1.00 84.06 78 GLY A N 1
ATOM 652 C CA . GLY A 1 78 ? 19.350 2.496 -10.036 1.00 84.06 78 GLY A CA 1
ATOM 653 C C . GLY A 1 78 ? 18.615 1.427 -10.854 1.00 84.06 78 GLY A C 1
ATOM 654 O O . GLY A 1 78 ? 17.854 1.763 -11.760 1.00 84.06 78 GLY A O 1
ATOM 655 N N . ASN A 1 79 ? 18.802 0.145 -10.533 1.00 87.31 79 ASN A N 1
ATOM 656 C CA . ASN A 1 79 ? 18.108 -0.958 -11.195 1.00 87.31 79 ASN A CA 1
ATOM 657 C C . ASN A 1 79 ? 16.661 -1.089 -10.706 1.00 87.31 79 ASN A C 1
ATOM 659 O O . ASN A 1 79 ? 16.381 -0.914 -9.521 1.00 87.31 79 ASN A O 1
ATOM 663 N N . GLN A 1 80 ? 15.745 -1.444 -11.611 1.00 89.00 80 GLN A N 1
ATOM 664 C CA . GLN A 1 80 ? 14.340 -1.668 -11.275 1.00 89.00 80 GLN A CA 1
ATOM 665 C C . GLN A 1 80 ? 14.158 -3.024 -10.574 1.00 89.00 80 GLN A C 1
ATOM 667 O O . GLN A 1 80 ? 14.485 -4.074 -11.131 1.00 89.00 80 GLN A O 1
ATOM 672 N N . ILE A 1 81 ? 13.578 -2.998 -9.374 1.00 92.12 81 ILE A N 1
ATOM 673 C CA . ILE A 1 81 ? 13.333 -4.176 -8.533 1.00 92.12 81 ILE A CA 1
ATOM 674 C C . ILE A 1 81 ? 11.859 -4.298 -8.136 1.00 92.12 81 ILE A C 1
ATOM 676 O O . ILE A 1 81 ? 11.126 -3.305 -8.070 1.00 92.12 81 ILE A O 1
ATOM 680 N N . LYS A 1 82 ? 11.434 -5.532 -7.850 1.00 92.56 82 LYS A N 1
ATOM 681 C CA . LYS A 1 82 ? 10.166 -5.871 -7.197 1.00 92.56 82 LYS A CA 1
ATOM 682 C C . LYS A 1 82 ? 10.461 -6.462 -5.825 1.00 92.56 82 LYS A C 1
ATOM 684 O O . LYS A 1 82 ? 11.150 -7.475 -5.743 1.00 92.56 82 LYS A O 1
ATOM 689 N N . TRP A 1 83 ? 9.920 -5.873 -4.770 1.00 93.19 83 TRP A N 1
ATOM 690 C CA . TRP A 1 83 ? 9.978 -6.464 -3.434 1.00 93.19 83 TRP A CA 1
ATOM 691 C C . TRP A 1 83 ? 9.040 -7.668 -3.338 1.00 93.19 83 TRP A C 1
ATOM 693 O O . TRP A 1 83 ? 7.932 -7.638 -3.875 1.00 93.19 83 TRP A O 1
ATOM 703 N N . GLU A 1 84 ? 9.461 -8.719 -2.635 1.00 93.44 84 GLU A N 1
ATOM 704 C CA . GLU A 1 84 ? 8.572 -9.841 -2.316 1.00 93.44 84 GLU A CA 1
ATOM 705 C C . GLU A 1 84 ? 7.483 -9.391 -1.330 1.00 93.44 84 GLU A C 1
ATOM 707 O O . GLU A 1 84 ? 6.295 -9.657 -1.532 1.00 93.44 84 GLU A O 1
ATOM 712 N N . TYR A 1 85 ? 7.895 -8.613 -0.324 1.00 91.44 85 TYR A N 1
ATOM 713 C CA . TYR A 1 85 ? 7.035 -8.084 0.725 1.00 91.44 85 TYR A CA 1
ATOM 714 C C . TYR A 1 85 ? 7.392 -6.634 1.078 1.00 91.44 85 TYR A C 1
ATOM 716 O O . TYR A 1 85 ? 8.560 -6.242 1.072 1.00 91.44 85 TYR A O 1
ATOM 724 N N . VAL A 1 86 ? 6.382 -5.832 1.417 1.00 91.56 86 VAL A N 1
ATOM 725 C CA . VAL A 1 86 ? 6.507 -4.427 1.818 1.00 91.56 86 VAL A CA 1
ATOM 726 C C . VAL A 1 86 ? 5.860 -4.222 3.183 1.00 91.56 86 VAL A C 1
ATOM 728 O O . VAL A 1 86 ? 4.724 -4.630 3.427 1.00 91.56 86 VAL A O 1
ATOM 731 N N . PHE A 1 87 ? 6.582 -3.547 4.075 1.00 90.31 87 PHE A N 1
ATOM 732 C CA . PHE A 1 87 ? 6.106 -3.228 5.416 1.00 90.31 87 PHE A CA 1
ATOM 733 C C . PHE A 1 87 ? 5.439 -1.847 5.461 1.00 90.31 87 PHE A C 1
ATOM 735 O O . PHE A 1 87 ? 5.930 -0.910 4.820 1.00 90.31 87 PHE A O 1
ATOM 742 N N . PRO A 1 88 ? 4.344 -1.687 6.225 1.00 91.25 88 PRO A N 1
ATOM 743 C CA . PRO A 1 88 ? 3.736 -0.382 6.426 1.00 91.25 88 PRO A CA 1
ATOM 744 C C . PRO A 1 88 ? 4.651 0.525 7.246 1.00 91.25 88 PRO A C 1
ATOM 746 O O . PRO A 1 88 ? 5.161 0.139 8.295 1.00 91.25 88 PRO A O 1
ATOM 749 N N . SER A 1 89 ? 4.780 1.771 6.803 1.00 89.19 89 SER A N 1
ATOM 750 C CA . SER A 1 89 ? 5.323 2.858 7.612 1.00 89.19 89 SER A CA 1
ATOM 751 C C . SER A 1 89 ? 4.153 3.673 8.150 1.00 89.19 89 SER A C 1
ATOM 753 O O . SER A 1 89 ? 3.419 4.276 7.368 1.00 89.19 89 SER A O 1
ATOM 755 N N . TYR A 1 90 ? 3.969 3.694 9.468 1.00 87.06 90 TYR A N 1
ATOM 756 C CA . TYR A 1 90 ? 2.858 4.386 10.121 1.00 87.06 90 TYR A CA 1
ATOM 757 C C . TYR A 1 90 ? 3.348 5.318 11.227 1.00 87.06 90 TYR A C 1
ATOM 759 O O . TYR A 1 90 ? 4.446 5.173 11.761 1.00 87.06 90 TYR A O 1
ATOM 767 N N . THR A 1 91 ? 2.522 6.303 11.560 1.00 86.81 91 THR A N 1
ATOM 768 C CA . THR A 1 91 ? 2.821 7.289 12.595 1.00 86.81 91 THR A CA 1
ATOM 769 C C . THR A 1 91 ? 2.268 6.820 13.927 1.00 86.81 91 THR A C 1
ATOM 771 O O . THR A 1 91 ? 1.090 6.484 14.034 1.00 86.81 91 THR A O 1
ATOM 774 N N . LEU A 1 92 ? 3.096 6.850 14.962 1.00 85.38 92 LEU A N 1
ATOM 775 C CA . LEU A 1 92 ? 2.629 6.741 16.334 1.00 85.38 92 LEU A CA 1
ATOM 776 C C . LEU A 1 92 ? 2.492 8.147 16.896 1.00 85.38 92 LEU A C 1
ATOM 778 O O . LEU A 1 92 ? 3.428 8.942 16.833 1.00 85.38 92 LEU A O 1
ATOM 782 N N . TRP A 1 93 ? 1.316 8.452 17.431 1.00 81.50 93 TRP A N 1
ATOM 783 C CA . TRP A 1 93 ? 1.142 9.681 18.182 1.00 81.50 93 TRP A CA 1
ATOM 784 C C . TRP A 1 93 ? 1.843 9.532 19.533 1.00 81.50 93 TRP A C 1
ATOM 786 O O . TRP A 1 93 ? 1.524 8.618 20.296 1.00 81.50 93 TRP A O 1
ATOM 796 N N . ASN A 1 94 ? 2.806 10.408 19.814 1.00 78.62 94 ASN A N 1
ATOM 797 C CA . ASN A 1 94 ? 3.472 10.455 21.107 1.00 78.62 94 ASN A CA 1
ATOM 798 C C . ASN A 1 94 ? 2.894 11.616 21.925 1.00 78.62 94 ASN A C 1
ATOM 800 O O . ASN A 1 94 ? 2.952 12.763 21.496 1.00 78.62 94 ASN A O 1
ATOM 804 N N . ASN A 1 95 ? 2.342 11.310 23.102 1.00 60.50 95 ASN A N 1
ATOM 805 C CA . ASN A 1 95 ? 1.746 12.295 24.014 1.00 60.50 95 ASN A CA 1
ATOM 806 C C . ASN A 1 95 ? 2.783 13.055 24.851 1.00 60.50 95 ASN A C 1
ATOM 808 O O . ASN A 1 95 ? 2.401 13.884 25.675 1.00 60.50 95 ASN A O 1
ATOM 812 N N . VAL A 1 96 ? 4.079 12.780 24.678 1.00 60.19 96 VAL A N 1
ATOM 813 C CA . VAL A 1 96 ? 5.115 13.609 25.289 1.00 60.19 96 VAL A CA 1
ATOM 814 C C . VAL A 1 96 ? 4.990 14.991 24.668 1.00 60.19 96 VAL A C 1
ATOM 816 O O . VAL A 1 96 ? 5.364 15.199 23.516 1.00 60.19 96 VAL A O 1
ATOM 819 N N . SER A 1 97 ? 4.439 15.931 25.436 1.00 49.00 97 SER A N 1
ATOM 820 C CA . SER A 1 97 ? 4.581 17.350 25.168 1.00 49.00 97 SER A CA 1
ATOM 821 C C . SER A 1 97 ? 6.070 17.594 24.975 1.00 49.00 97 SER A C 1
ATOM 823 O O . SER A 1 97 ? 6.830 17.547 25.945 1.00 49.00 97 SER A O 1
ATOM 825 N N . CYS A 1 98 ? 6.510 17.793 23.734 1.00 43.16 98 CYS A N 1
ATOM 826 C CA . CYS A 1 98 ? 7.786 18.434 23.501 1.00 43.16 98 CYS A CA 1
ATOM 827 C C . CYS A 1 98 ? 7.673 19.775 24.218 1.00 43.16 98 CYS A C 1
ATOM 829 O O . CYS A 1 98 ? 6.993 20.681 23.735 1.00 43.16 98 CYS A O 1
ATOM 831 N N . SER A 1 99 ? 8.257 19.875 25.411 1.00 41.28 99 SER A N 1
ATOM 832 C CA . SER A 1 99 ? 8.545 21.166 25.999 1.00 41.28 99 SER A CA 1
ATOM 833 C C . SER A 1 99 ? 9.342 21.908 24.928 1.00 41.28 99 SER A C 1
ATOM 835 O O . SER A 1 99 ? 10.362 21.391 24.460 1.00 41.28 99 SER A O 1
ATOM 837 N N . PRO A 1 100 ? 8.834 23.039 24.420 1.00 41.22 100 PRO A N 1
ATOM 838 C CA . PRO A 1 100 ? 9.512 23.720 23.338 1.00 41.22 100 PRO A CA 1
ATOM 839 C C . PRO A 1 100 ? 10.909 24.117 23.831 1.00 41.22 100 PRO A C 1
ATOM 841 O O . PRO A 1 100 ? 11.032 24.601 24.964 1.00 41.22 100 PRO A O 1
ATOM 844 N N . PRO A 1 101 ? 11.976 23.954 23.028 1.00 41.97 101 PRO A N 1
ATOM 845 C CA . PRO A 1 101 ? 13.182 24.716 23.290 1.00 41.97 101 PRO A CA 1
ATOM 846 C C . PRO A 1 101 ? 12.788 26.198 23.284 1.00 41.97 101 PRO A C 1
ATOM 848 O O . PRO A 1 101 ? 12.008 26.645 22.440 1.00 41.97 101 PRO A O 1
ATOM 851 N N . ARG A 1 102 ? 13.268 26.949 24.282 1.00 42.28 102 ARG A N 1
ATOM 852 C CA . ARG A 1 102 ? 13.031 28.391 24.399 1.00 42.28 102 ARG A CA 1
ATOM 853 C C . ARG A 1 102 ? 13.439 29.084 23.095 1.00 42.28 102 ARG A C 1
ATOM 855 O O . ARG A 1 102 ? 14.627 29.277 22.873 1.00 42.28 102 ARG A O 1
ATOM 862 N N . GLN A 1 103 ? 12.455 29.467 22.288 1.00 42.06 103 GLN A N 1
ATOM 863 C CA . GLN A 1 103 ? 12.250 30.765 21.629 1.00 42.06 103 GLN A CA 1
ATOM 864 C C . GLN A 1 103 ? 11.328 30.580 20.418 1.00 42.06 103 GLN A C 1
ATOM 866 O O . GLN A 1 103 ? 11.333 29.546 19.756 1.00 42.06 103 GLN A O 1
ATOM 871 N N . GLY A 1 104 ? 10.438 31.556 20.240 1.00 43.00 104 GLY A N 1
ATOM 872 C CA . GLY A 1 104 ? 9.209 31.421 19.474 1.00 43.00 104 GLY A CA 1
ATOM 873 C C . GLY A 1 104 ? 9.406 31.130 17.990 1.00 43.00 104 GLY A C 1
ATOM 874 O O . GLY A 1 104 ? 10.373 31.555 17.376 1.00 43.00 104 GLY A O 1
ATOM 875 N N . HIS A 1 105 ? 8.418 30.451 17.418 1.00 33.28 105 HIS A N 1
ATOM 876 C CA . HIS A 1 105 ? 7.583 30.953 16.327 1.00 33.28 105 HIS A CA 1
ATOM 877 C C . HIS A 1 105 ? 6.475 29.918 16.090 1.00 33.28 105 HIS A C 1
ATOM 879 O O . HIS A 1 105 ? 6.720 28.720 15.960 1.00 33.28 105 HIS A O 1
ATOM 885 N N . ALA A 1 106 ? 5.231 30.388 16.122 1.00 39.75 106 ALA A N 1
ATOM 886 C CA . ALA A 1 106 ? 4.038 29.575 15.966 1.00 39.75 106 ALA A CA 1
ATOM 887 C C . ALA A 1 106 ? 3.937 29.020 14.543 1.00 39.75 106 ALA A C 1
ATOM 889 O O . ALA A 1 106 ? 3.982 29.798 13.596 1.00 39.75 106 ALA A O 1
ATOM 890 N N . LEU A 1 107 ? 3.674 27.721 14.384 1.00 35.31 107 LEU A N 1
ATOM 891 C CA . LEU A 1 107 ? 2.971 27.234 13.200 1.00 35.31 107 LEU A CA 1
ATOM 892 C C . LEU A 1 107 ? 2.093 26.026 13.529 1.00 35.31 107 LEU A C 1
ATOM 894 O O . LEU A 1 107 ? 2.512 25.015 14.087 1.00 35.31 107 LEU A O 1
ATOM 898 N N . ARG A 1 108 ? 0.822 26.225 13.188 1.00 29.42 108 ARG A N 1
ATOM 899 C CA . ARG A 1 108 ? -0.331 25.347 13.346 1.00 29.42 108 ARG A CA 1
ATOM 900 C C . ARG A 1 108 ? -0.061 23.953 12.775 1.00 29.42 108 ARG A C 1
ATOM 902 O O . ARG A 1 108 ? 0.328 23.814 11.619 1.00 29.42 108 ARG A O 1
ATOM 909 N N . CYS A 1 109 ? -0.358 22.926 13.567 1.00 31.28 109 CYS A N 1
ATOM 910 C CA . CYS A 1 109 ? -0.441 21.546 13.101 1.00 31.28 109 CYS A CA 1
ATOM 911 C C . CYS A 1 109 ? -1.660 21.384 12.183 1.00 31.28 109 CYS A C 1
ATOM 913 O O . CYS A 1 109 ? -2.790 21.286 12.655 1.00 31.28 109 CYS A O 1
ATOM 915 N N . ALA A 1 110 ? -1.429 21.354 10.872 1.00 33.56 110 ALA A N 1
ATOM 916 C CA . ALA A 1 110 ? -2.374 20.814 9.904 1.00 33.56 110 ALA A CA 1
ATOM 917 C C . ALA A 1 110 ? -1.959 19.367 9.599 1.00 33.56 110 ALA A C 1
ATOM 919 O O . ALA A 1 110 ? -0.914 19.116 8.999 1.00 33.56 110 ALA A O 1
ATOM 920 N N . LEU A 1 111 ? -2.759 18.415 10.078 1.00 36.16 111 LEU A N 1
ATOM 921 C CA . LEU A 1 111 ? -2.555 16.981 9.911 1.00 36.16 111 LEU A CA 1
ATOM 922 C C . LEU A 1 111 ? -3.333 16.516 8.671 1.00 36.16 111 LEU A C 1
ATOM 924 O O . LEU A 1 111 ? -4.559 16.544 8.691 1.00 36.16 111 LEU A O 1
ATOM 928 N N . TRP A 1 112 ? -2.649 16.073 7.613 1.00 26.45 112 TRP A N 1
ATOM 929 C CA . TRP A 1 112 ? -3.270 15.300 6.529 1.00 26.45 112 TRP A CA 1
ATOM 930 C C . TRP A 1 112 ? -2.301 14.240 5.979 1.00 26.45 112 TRP A C 1
ATOM 932 O O . TRP A 1 112 ? -1.182 14.535 5.562 1.00 26.45 112 TRP A O 1
ATOM 942 N N . VAL A 1 113 ? -2.768 12.991 6.059 1.00 34.62 113 VAL A N 1
ATOM 943 C CA . VAL A 1 113 ? -2.395 11.756 5.344 1.00 34.62 113 VAL A CA 1
ATOM 944 C C . VAL A 1 113 ? -0.978 11.699 4.746 1.00 34.62 113 VAL A C 1
ATOM 946 O O . VAL A 1 113 ? -0.740 11.979 3.574 1.00 34.62 113 VAL A O 1
ATOM 949 N N . TYR A 1 114 ? -0.030 11.205 5.544 1.00 34.34 114 TYR A N 1
ATOM 950 C CA . TYR A 1 114 ? 1.343 10.889 5.132 1.00 34.34 114 TYR A CA 1
ATOM 951 C C . TYR A 1 114 ? 1.557 9.363 5.055 1.00 34.34 114 TYR A C 1
ATOM 953 O O . TYR A 1 114 ? 2.403 8.816 5.748 1.00 34.34 114 TYR A O 1
ATOM 961 N N . ILE A 1 115 ? 0.791 8.646 4.224 1.00 37.12 115 ILE A N 1
ATOM 962 C CA . ILE A 1 115 ? 1.061 7.212 3.948 1.00 37.12 115 ILE A CA 1
ATOM 963 C C . ILE A 1 115 ? 1.700 6.994 2.565 1.00 37.12 115 ILE A C 1
ATOM 965 O O . ILE A 1 115 ? 2.368 5.992 2.346 1.00 37.12 115 ILE A O 1
ATOM 969 N N . VAL A 1 116 ? 1.654 7.981 1.664 1.00 38.16 116 VAL A N 1
ATOM 970 C CA . VAL A 1 116 ? 2.323 7.879 0.350 1.00 38.16 116 VAL A CA 1
ATOM 971 C C . VAL A 1 116 ? 3.623 8.692 0.281 1.00 38.16 116 VAL A C 1
ATOM 973 O O . VAL A 1 116 ? 4.501 8.388 -0.513 1.00 38.16 116 VAL A O 1
ATOM 976 N N . LYS A 1 117 ? 3.823 9.694 1.145 1.00 34.25 117 LYS A N 1
ATOM 977 C CA . LYS A 1 117 ? 4.799 10.773 0.898 1.00 34.25 117 LYS A CA 1
ATOM 978 C C . LYS A 1 117 ? 6.221 10.538 1.456 1.00 34.25 117 LYS A C 1
ATOM 980 O O . LYS A 1 117 ? 7.152 11.216 1.033 1.00 34.25 117 LYS A O 1
ATOM 985 N N . GLN A 1 118 ? 6.437 9.541 2.323 1.00 30.97 118 GLN A N 1
ATOM 986 C CA . GLN A 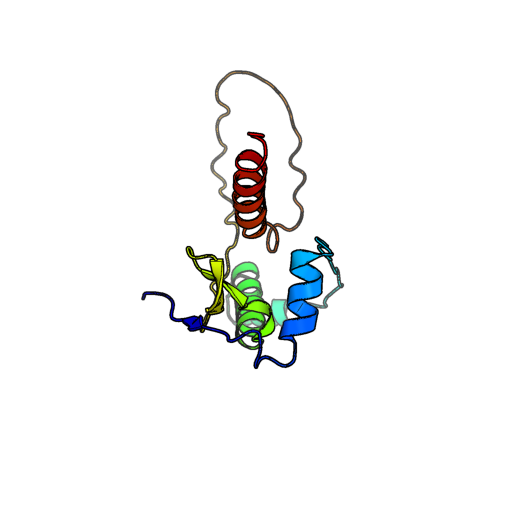1 118 ? 7.760 9.261 2.929 1.00 30.97 118 GLN A CA 1
ATOM 987 C C . GLN A 1 118 ? 8.772 8.587 1.973 1.00 30.97 118 GLN A C 1
ATOM 989 O O . GLN A 1 118 ? 9.975 8.730 2.170 1.00 30.97 118 GLN A O 1
ATOM 994 N N . ARG A 1 119 ? 8.340 7.924 0.885 1.00 38.12 119 ARG A N 1
ATOM 995 C CA . ARG A 1 119 ? 9.269 7.315 -0.100 1.00 38.12 119 ARG A CA 1
ATOM 996 C C . ARG A 1 119 ? 9.619 8.238 -1.282 1.00 38.12 119 ARG A C 1
ATOM 998 O O . ARG A 1 119 ? 10.623 8.013 -1.952 1.00 38.12 119 ARG A O 1
ATOM 1005 N N . TYR A 1 120 ? 8.860 9.319 -1.493 1.00 44.22 120 TYR A N 1
ATOM 1006 C CA . TYR A 1 120 ? 9.091 10.290 -2.578 1.00 44.22 120 TYR A CA 1
ATOM 1007 C C . TYR A 1 120 ? 10.259 11.248 -2.306 1.00 44.22 120 TYR A C 1
ATOM 1009 O O . TYR A 1 120 ? 10.926 11.679 -3.244 1.00 44.22 120 TYR A O 1
ATOM 1017 N N . LEU A 1 121 ? 10.567 11.536 -1.037 1.00 34.81 121 LEU A N 1
ATOM 1018 C CA . LEU A 1 121 ? 11.690 12.409 -0.669 1.00 34.81 121 LEU A CA 1
ATOM 1019 C C . LEU A 1 121 ? 13.060 11.811 -1.033 1.00 34.81 121 LEU A C 1
ATOM 1021 O O . LEU A 1 121 ? 13.974 12.560 -1.368 1.00 34.81 121 LEU A O 1
ATOM 1025 N N . ARG A 1 122 ? 13.198 10.477 -1.076 1.00 34.34 122 ARG A N 1
ATOM 1026 C CA . ARG A 1 122 ? 14.432 9.840 -1.570 1.00 34.34 122 ARG A CA 1
ATOM 1027 C C . ARG A 1 122 ? 14.574 9.916 -3.091 1.00 34.34 122 ARG A C 1
ATOM 1029 O O . ARG A 1 122 ? 15.679 10.130 -3.573 1.00 34.34 122 ARG A O 1
ATOM 1036 N N . ILE A 1 123 ? 13.476 9.819 -3.842 1.00 42.09 123 ILE A N 1
ATOM 1037 C CA . ILE A 1 123 ? 13.505 9.951 -5.310 1.00 42.09 123 ILE A CA 1
ATOM 1038 C C . ILE A 1 123 ? 13.843 11.398 -5.706 1.00 42.09 123 ILE A C 1
ATOM 1040 O O . ILE A 1 123 ? 14.649 11.615 -6.608 1.00 42.09 123 ILE A O 1
ATOM 1044 N N . LEU A 1 124 ? 13.306 12.394 -4.989 1.00 36.81 124 LEU A N 1
ATOM 1045 C CA . LEU A 1 124 ? 13.634 13.801 -5.238 1.00 36.81 124 LEU A CA 1
ATOM 1046 C C . LEU A 1 124 ? 15.100 14.131 -4.905 1.00 36.81 124 LEU A C 1
ATOM 1048 O O . LEU A 1 124 ? 15.742 14.856 -5.661 1.00 36.81 124 LEU A O 1
ATOM 1052 N N . ALA A 1 125 ? 15.645 13.571 -3.819 1.00 37.69 125 ALA A N 1
ATOM 1053 C CA . ALA A 1 125 ? 17.038 13.794 -3.426 1.00 37.69 125 ALA A CA 1
ATOM 1054 C C . ALA A 1 125 ? 18.037 13.190 -4.432 1.00 37.69 125 ALA A C 1
ATOM 1056 O O . ALA A 1 125 ? 18.994 13.854 -4.824 1.00 37.69 125 ALA A O 1
ATOM 1057 N N . ILE A 1 126 ? 17.775 11.975 -4.929 1.00 45.16 126 ILE A N 1
ATOM 1058 C CA . ILE A 1 126 ? 18.628 11.321 -5.938 1.00 45.16 126 ILE A CA 1
ATOM 1059 C C . ILE A 1 126 ? 18.578 12.082 -7.278 1.00 45.16 126 ILE A C 1
ATOM 1061 O O . ILE A 1 126 ? 19.601 12.250 -7.946 1.00 45.16 126 ILE A O 1
ATOM 1065 N N . LEU A 1 127 ? 17.414 12.625 -7.652 1.00 40.97 127 LEU A N 1
ATOM 1066 C CA . LEU A 1 127 ? 17.268 13.425 -8.871 1.00 40.97 127 LEU A CA 1
ATOM 1067 C C . LEU A 1 127 ? 17.895 14.822 -8.757 1.00 40.97 127 LEU A C 1
ATOM 1069 O O . LEU A 1 127 ? 18.417 15.318 -9.755 1.00 40.97 127 LEU A O 1
ATOM 1073 N N . HIS A 1 128 ? 17.908 15.437 -7.571 1.00 38.34 128 HIS A N 1
ATOM 1074 C CA . HIS A 1 128 ? 18.586 16.716 -7.340 1.00 38.34 128 HIS A CA 1
ATOM 1075 C C . HIS A 1 128 ? 20.119 16.573 -7.428 1.00 38.34 128 HIS A C 1
ATOM 1077 O O . HIS A 1 128 ? 20.779 17.391 -8.068 1.00 38.34 128 HIS A O 1
ATOM 1083 N N . GLN A 1 129 ? 20.687 15.476 -6.906 1.00 40.28 129 GLN A N 1
ATOM 1084 C CA . GLN A 1 129 ? 22.120 15.172 -7.041 1.00 40.28 129 GLN A CA 1
ATOM 1085 C C . GLN A 1 129 ? 22.539 14.953 -8.509 1.00 40.28 129 GLN A C 1
ATOM 1087 O O . GLN A 1 129 ? 23.619 15.373 -8.924 1.00 40.28 129 GLN A O 1
ATOM 1092 N N . SER A 1 130 ? 21.676 14.331 -9.323 1.00 41.69 130 SER A N 1
ATOM 1093 C CA . SER A 1 130 ? 21.971 14.051 -10.735 1.00 41.69 130 SER A CA 1
ATOM 1094 C C . SER A 1 130 ? 21.933 15.291 -11.642 1.00 41.69 130 SER A C 1
ATOM 1096 O O . SER A 1 130 ? 22.528 15.247 -12.720 1.00 41.69 130 SER A O 1
ATOM 1098 N N . GLN A 1 131 ? 21.244 16.371 -11.256 1.00 44.06 131 GLN A N 1
ATOM 1099 C CA . GLN A 1 131 ? 21.209 17.623 -12.029 1.00 44.06 131 GLN A CA 1
ATOM 1100 C C . GLN A 1 131 ? 22.403 18.539 -11.714 1.00 44.06 131 GLN A C 1
ATOM 1102 O O . GLN A 1 131 ? 22.865 19.250 -12.600 1.00 44.06 131 GLN A O 1
ATOM 1107 N N . LEU A 1 132 ? 22.970 18.465 -10.503 1.00 41.62 132 LEU A N 1
ATOM 1108 C CA . LEU A 1 132 ? 24.143 19.264 -10.118 1.00 41.62 132 LEU A CA 1
ATOM 1109 C C . LEU A 1 132 ? 25.447 18.822 -10.813 1.00 41.62 132 LEU A C 1
ATOM 1111 O O . LEU A 1 132 ? 26.344 19.637 -11.003 1.00 41.62 132 LEU A O 1
ATOM 1115 N N . ASN A 1 133 ? 25.546 17.565 -11.262 1.00 42.31 133 ASN A N 1
ATOM 1116 C CA . ASN A 1 133 ? 26.748 17.039 -11.930 1.00 42.31 133 ASN A CA 1
ATOM 1117 C C . ASN A 1 133 ? 26.763 17.184 -13.465 1.00 42.31 133 ASN A C 1
ATOM 1119 O O . ASN A 1 133 ? 27.762 16.837 -14.087 1.00 42.31 133 ASN A O 1
ATOM 1123 N N . LYS A 1 134 ? 25.697 17.702 -14.094 1.00 46.91 134 LYS A N 1
ATOM 1124 C CA . LYS A 1 134 ? 25.629 17.896 -15.561 1.00 46.91 134 LYS A CA 1
ATOM 1125 C C . LYS A 1 134 ? 25.906 19.336 -16.023 1.00 46.91 134 LYS A C 1
ATOM 1127 O O . LYS A 1 134 ? 25.749 19.633 -17.200 1.00 46.91 134 LYS A O 1
ATOM 1132 N N . GLY A 1 135 ? 26.331 20.219 -15.117 1.00 39.53 135 GLY A N 1
ATOM 1133 C CA . GLY A 1 135 ? 26.507 21.654 -15.370 1.00 39.53 135 GLY A CA 1
ATOM 1134 C C . GLY A 1 135 ? 27.953 22.162 -15.393 1.00 39.53 135 GLY A C 1
ATOM 1135 O O . GLY A 1 135 ? 28.194 23.253 -14.886 1.00 39.53 135 GLY A O 1
ATOM 1136 N N . ARG A 1 136 ? 28.923 21.418 -15.944 1.00 30.19 136 ARG A N 1
ATOM 1137 C CA . ARG A 1 136 ? 30.244 21.986 -16.283 1.00 30.19 136 ARG A CA 1
ATOM 1138 C C . ARG A 1 136 ? 30.565 21.754 -17.766 1.00 30.19 136 ARG A C 1
ATOM 1140 O O . ARG A 1 136 ? 30.759 20.597 -18.134 1.00 30.19 136 ARG A O 1
ATOM 1147 N N . PRO A 1 137 ? 30.589 22.806 -18.606 1.00 34.75 137 PRO A N 1
ATOM 1148 C CA . PRO A 1 137 ? 31.054 22.699 -19.983 1.00 34.75 137 PRO A CA 1
ATOM 1149 C C . PRO A 1 137 ? 32.587 22.594 -20.012 1.00 34.75 137 PRO A C 1
ATOM 1151 O O . PRO A 1 137 ? 33.264 23.252 -19.218 1.00 34.75 137 PRO A O 1
ATOM 1154 N N . VAL A 1 138 ? 33.108 21.758 -20.913 1.00 41.16 138 VAL A N 1
ATOM 1155 C CA . VAL A 1 138 ? 34.453 21.904 -21.494 1.00 41.16 138 VAL A CA 1
ATOM 1156 C C . VAL A 1 138 ? 34.265 22.580 -22.841 1.00 41.16 138 VAL A C 1
ATOM 1158 O O . VAL A 1 138 ? 33.319 22.157 -23.546 1.00 41.16 138 VAL A O 1
#

InterPro domains:
  IPR001707 Chloramphenicol acetyltransferase [PF00302] (4-94)
  IPR001707 Chloramphenicol acetyltransferase [PTHR38474] (6-93)
  IPR001707 Chloramphenicol acetyltransferase [SM01059] (3-125)
  IPR023213 Chloramphenicol acetyltransferase-like domain superfamily [G3DSA:3.30.559.10] (3-99)